Protein AF-Q4THP7-F1 (afdb_monomer_lite)

Structure (mmCIF, N/CA/C/O backbone):
data_AF-Q4THP7-F1
#
_entry.id   AF-Q4THP7-F1
#
loop_
_atom_site.group_PDB
_atom_site.id
_atom_site.type_symbol
_atom_site.label_atom_id
_atom_site.label_alt_id
_atom_site.label_comp_id
_atom_site.label_asym_id
_atom_site.label_entity_id
_atom_site.label_seq_id
_atom_site.pdbx_PDB_ins_code
_atom_site.Cartn_x
_atom_site.Cartn_y
_atom_site.Cartn_z
_atom_site.occupancy
_atom_site.B_iso_or_equiv
_atom_site.auth_seq_id
_atom_site.auth_comp_id
_atom_site.auth_asym_id
_atom_site.auth_atom_id
_atom_site.pdbx_PDB_model_num
ATOM 1 N N . VAL A 1 1 ? -25.617 -18.346 19.914 1.00 35.94 1 VAL A N 1
ATOM 2 C CA . VAL A 1 1 ? -24.730 -18.978 18.909 1.00 35.94 1 VAL A CA 1
ATOM 3 C C . VAL A 1 1 ? -23.995 -17.847 18.219 1.00 35.94 1 VAL A C 1
ATOM 5 O O . VAL A 1 1 ? -24.656 -16.919 17.775 1.00 35.94 1 VAL A O 1
ATOM 8 N N . GLY A 1 2 ? -22.665 -17.843 18.324 1.00 41.66 2 GLY A N 1
ATOM 9 C CA . GLY A 1 2 ? -21.806 -16.688 18.066 1.00 41.66 2 GLY A CA 1
ATOM 10 C C . GLY A 1 2 ? -21.786 -16.268 16.600 1.00 41.66 2 GLY A C 1
ATOM 11 O O . GLY A 1 2 ? -21.318 -17.021 15.754 1.00 41.66 2 GLY A O 1
ATOM 12 N N . GLY A 1 3 ? -22.271 -15.060 16.325 1.00 47.84 3 GLY A N 1
ATOM 13 C CA . GLY A 1 3 ? -21.881 -14.297 15.146 1.00 47.84 3 GLY A CA 1
ATOM 14 C C . GLY A 1 3 ? -20.637 -13.515 15.523 1.00 47.84 3 GLY A C 1
ATOM 15 O O . GLY A 1 3 ? -20.754 -12.416 16.053 1.00 47.84 3 GLY A O 1
ATOM 16 N N . GLY A 1 4 ? -19.469 -14.140 15.367 1.00 48.62 4 GLY A N 1
ATOM 17 C CA . GLY A 1 4 ? -18.206 -13.421 15.454 1.00 48.62 4 GLY A CA 1
ATOM 18 C C . GLY A 1 4 ? -18.227 -12.323 14.402 1.00 48.62 4 GLY A C 1
ATOM 19 O O . GLY A 1 4 ? -18.493 -12.606 13.236 1.00 48.62 4 GLY A O 1
ATOM 20 N N . GLU A 1 5 ? -18.023 -11.086 14.839 1.00 55.12 5 GLU A N 1
ATOM 21 C CA . GLU A 1 5 ? -17.682 -9.970 13.973 1.00 55.12 5 GLU A CA 1
ATOM 22 C C . GLU A 1 5 ? -16.547 -10.444 13.059 1.00 55.12 5 GLU A C 1
ATOM 24 O O . GLU A 1 5 ? -15.428 -10.682 13.516 1.00 55.12 5 GLU A O 1
ATOM 29 N N . ASP A 1 6 ? -16.861 -10.668 11.783 1.00 56.66 6 ASP A N 1
ATOM 30 C CA . ASP A 1 6 ? -15.871 -10.847 10.729 1.00 56.66 6 ASP A CA 1
ATOM 31 C C . ASP A 1 6 ? -15.205 -9.478 10.584 1.00 56.66 6 ASP A C 1
ATOM 33 O O . ASP A 1 6 ? -15.619 -8.632 9.793 1.00 56.66 6 ASP A O 1
ATOM 37 N N . ALA A 1 7 ? -14.286 -9.181 11.506 1.00 59.09 7 ALA A N 1
ATOM 38 C CA . ALA A 1 7 ? -13.473 -7.985 11.472 1.00 59.09 7 ALA A CA 1
ATOM 39 C C . ALA A 1 7 ? -12.747 -8.045 10.135 1.00 59.09 7 ALA A C 1
ATOM 41 O O . ALA A 1 7 ? -11.847 -8.865 9.973 1.00 59.09 7 ALA A O 1
ATOM 42 N N . SER A 1 8 ? -13.216 -7.253 9.171 1.00 62.91 8 SER A N 1
ATOM 43 C CA . SER A 1 8 ? -12.749 -7.224 7.792 1.00 62.91 8 SER A CA 1
ATOM 44 C C . SER A 1 8 ? -11.225 -7.167 7.780 1.00 62.91 8 SER A C 1
ATOM 46 O O . SER A 1 8 ? -10.641 -6.111 8.018 1.00 62.91 8 SER A O 1
ATOM 48 N N . GLN A 1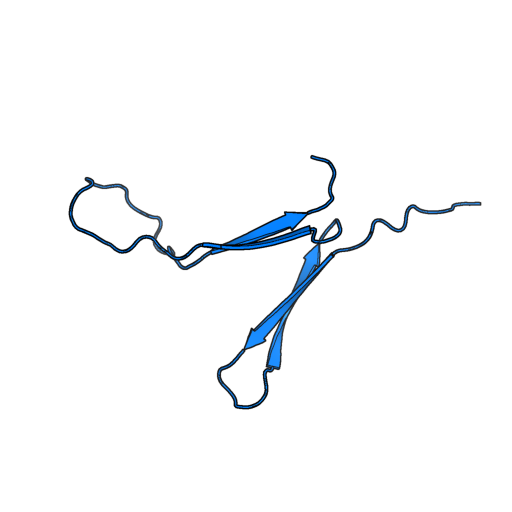 9 ? -10.569 -8.310 7.587 1.00 74.75 9 GLN A N 1
ATOM 49 C CA . GLN A 1 9 ? -9.117 -8.384 7.653 1.00 74.75 9 GLN A CA 1
ATOM 50 C C . GLN A 1 9 ? -8.567 -7.757 6.374 1.00 74.75 9 GLN A C 1
ATOM 52 O O . GLN A 1 9 ? -8.824 -8.240 5.272 1.00 74.75 9 GLN A O 1
ATOM 57 N N . GLY A 1 10 ? -7.845 -6.645 6.503 1.00 87.19 10 GLY A N 1
ATOM 58 C CA . GLY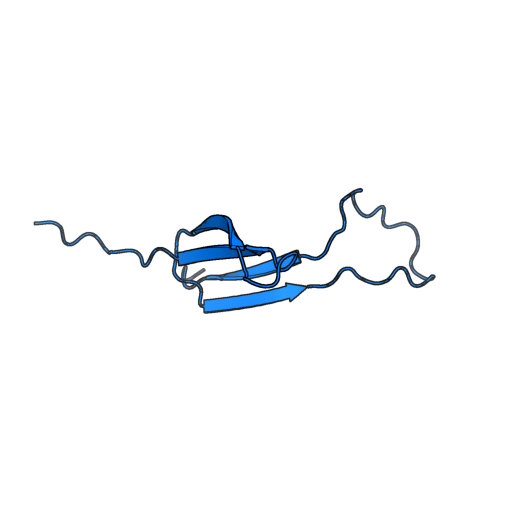 A 1 10 ? -7.149 -6.034 5.377 1.00 87.19 10 GLY A CA 1
ATOM 59 C C . GLY A 1 10 ? -5.938 -6.869 4.970 1.00 87.19 10 GLY A C 1
AT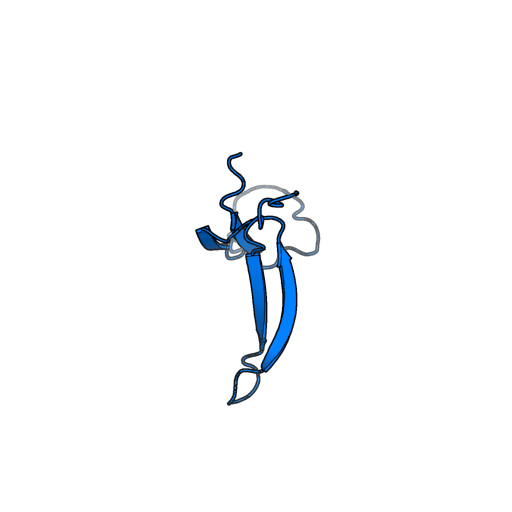OM 60 O O . GLY A 1 10 ? -5.337 -7.568 5.786 1.00 87.19 10 GLY A O 1
ATOM 61 N N . GLN A 1 11 ? -5.535 -6.775 3.707 1.00 92.06 11 GLN A N 1
ATOM 62 C CA . GLN A 1 11 ? -4.331 -7.426 3.202 1.00 92.06 11 GLN A CA 1
ATOM 63 C C . GLN A 1 11 ? -3.563 -6.463 2.302 1.00 92.06 11 GLN A C 1
ATOM 65 O O . GLN A 1 11 ? -4.153 -5.725 1.515 1.00 92.06 11 GLN A O 1
ATOM 70 N N . ILE A 1 12 ? -2.237 -6.497 2.401 1.00 93.44 12 ILE A N 1
ATOM 71 C CA . ILE A 1 12 ? -1.331 -5.845 1.456 1.00 93.44 12 ILE A CA 1
ATOM 72 C C . ILE A 1 12 ? -0.545 -6.926 0.732 1.00 93.44 12 ILE A C 1
ATOM 74 O O . ILE A 1 12 ? -0.031 -7.861 1.352 1.00 93.44 12 ILE A O 1
ATOM 78 N N . GLU A 1 13 ? -0.410 -6.771 -0.580 1.00 94.44 13 GLU A N 1
ATOM 79 C CA . GLU A 1 13 ? 0.460 -7.589 -1.410 1.00 94.44 13 GLU A CA 1
ATOM 80 C C . GLU A 1 13 ? 1.451 -6.696 -2.158 1.00 94.44 13 GLU A C 1
ATOM 82 O O . GLU A 1 13 ? 1.095 -5.687 -2.763 1.00 94.44 13 GLU A O 1
ATOM 87 N N . ILE A 1 14 ? 2.728 -7.053 -2.069 1.00 94.25 14 ILE A N 1
ATOM 88 C CA . ILE A 1 14 ? 3.836 -6.334 -2.684 1.00 94.25 14 ILE A CA 1
ATOM 89 C C . ILE A 1 14 ? 4.269 -7.124 -3.906 1.00 94.25 14 ILE A C 1
ATOM 91 O O . ILE A 1 14 ? 4.672 -8.285 -3.791 1.00 94.25 14 ILE A O 1
ATOM 95 N N . PHE A 1 15 ? 4.247 -6.471 -5.063 1.00 95.62 15 PHE A N 1
ATOM 96 C CA . PHE A 1 15 ? 4.663 -7.050 -6.332 1.00 95.62 15 PHE A CA 1
ATOM 97 C C . PHE A 1 15 ? 6.003 -6.472 -6.777 1.00 95.62 15 PHE A C 1
ATOM 99 O O . PHE A 1 15 ? 6.226 -5.265 -6.748 1.00 95.62 15 PHE A O 1
ATOM 106 N N . SER A 1 16 ? 6.903 -7.342 -7.228 1.00 95.19 16 SER A N 1
ATOM 107 C CA . SER A 1 16 ? 8.118 -6.930 -7.919 1.00 95.19 16 SER A CA 1
ATOM 108 C C . SER A 1 16 ? 7.815 -6.678 -9.388 1.00 95.19 16 SER A C 1
ATOM 110 O O . SER A 1 16 ? 7.245 -7.534 -10.068 1.00 95.19 16 SER A O 1
ATOM 112 N N . LEU A 1 17 ? 8.270 -5.523 -9.869 1.00 95.56 17 LEU A N 1
ATOM 113 C CA . LEU A 1 17 ? 8.194 -5.111 -11.270 1.00 95.56 17 LEU A CA 1
ATOM 114 C C . LEU A 1 17 ? 9.512 -5.352 -12.029 1.00 95.56 17 LEU A C 1
ATOM 116 O O . LEU A 1 17 ? 9.669 -4.910 -13.159 1.00 95.56 17 LEU A O 1
ATOM 120 N N . ASN A 1 18 ? 10.464 -6.089 -11.442 1.00 94.75 18 ASN A N 1
ATOM 121 C CA . ASN A 1 18 ? 11.763 -6.394 -12.066 1.00 94.75 18 ASN A CA 1
ATOM 122 C C . ASN A 1 18 ? 11.668 -7.405 -13.232 1.00 94.75 18 ASN A C 1
ATOM 124 O O . ASN A 1 18 ? 12.686 -7.814 -13.786 1.00 94.75 18 ASN A O 1
ATOM 128 N N . ARG A 1 19 ? 10.461 -7.871 -13.575 1.00 92.19 19 ARG A N 1
ATOM 129 C CA . ARG A 1 19 ? 10.169 -8.770 -14.700 1.00 92.19 19 ARG A CA 1
ATOM 130 C C . ARG A 1 19 ? 8.952 -8.237 -15.468 1.00 92.19 19 ARG A C 1
ATOM 132 O O . ARG A 1 19 ? 8.153 -7.522 -14.871 1.00 92.19 19 ARG A O 1
ATOM 139 N N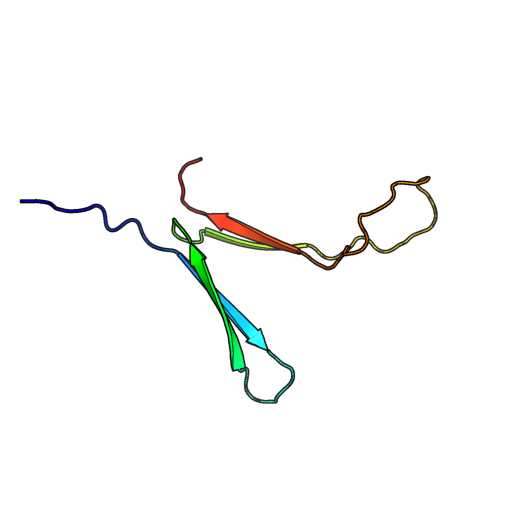 . PRO A 1 20 ? 8.752 -8.638 -16.740 1.00 94.38 20 PRO A N 1
ATOM 140 C CA . PRO A 1 20 ? 7.607 -8.193 -17.545 1.00 94.38 20 PRO A CA 1
ATOM 141 C C . PRO A 1 20 ? 6.237 -8.508 -16.929 1.00 94.38 20 PRO A C 1
ATOM 143 O O . PRO A 1 20 ? 5.278 -7.784 -17.163 1.00 94.38 20 PRO A O 1
ATOM 146 N N . VAL A 1 21 ? 6.144 -9.588 -16.146 1.00 96.00 21 VAL A N 1
ATOM 147 C CA . VAL A 1 21 ? 4.936 -9.953 -15.399 1.00 96.00 21 VAL A CA 1
ATOM 148 C C . VAL A 1 21 ? 5.168 -9.652 -13.916 1.00 96.00 21 VAL A C 1
ATOM 150 O O . VAL A 1 21 ? 6.119 -10.208 -13.349 1.00 96.00 21 VAL A O 1
ATOM 153 N N . PRO A 1 22 ? 4.326 -8.812 -13.278 1.00 95.94 22 PRO A N 1
ATOM 154 C CA . PRO A 1 22 ? 4.412 -8.543 -11.850 1.00 95.94 22 PRO A CA 1
ATOM 155 C C . PRO A 1 22 ? 4.333 -9.836 -11.040 1.00 95.94 22 PRO A C 1
ATOM 157 O O . PRO A 1 22 ? 3.444 -10.663 -11.245 1.00 95.94 22 PRO A O 1
ATOM 160 N N . ARG A 1 23 ? 5.265 -10.015 -10.102 1.00 96.25 23 ARG A N 1
ATOM 161 C CA . ARG A 1 23 ? 5.294 -11.188 -9.219 1.00 96.25 23 ARG A CA 1
ATOM 162 C C . ARG A 1 23 ? 5.124 -10.751 -7.777 1.00 96.25 23 ARG A C 1
ATOM 164 O O . ARG A 1 23 ? 5.932 -9.960 -7.300 1.00 96.25 23 ARG A O 1
ATOM 171 N N . ALA A 1 24 ? 4.152 -11.323 -7.073 1.00 94.81 24 ALA A N 1
ATOM 172 C CA . ALA A 1 24 ? 4.024 -11.146 -5.634 1.00 94.81 24 ALA A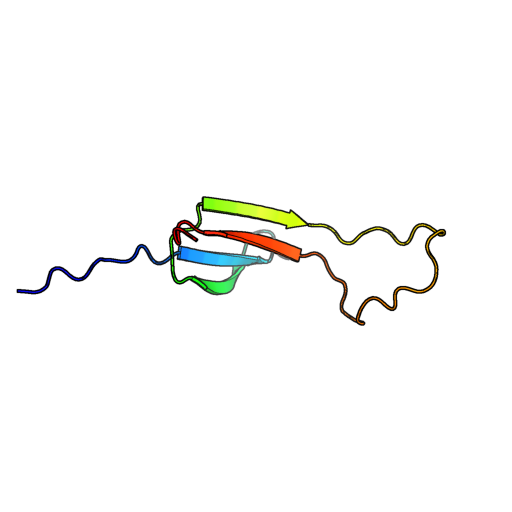 CA 1
ATOM 173 C C . ALA A 1 24 ? 5.297 -11.635 -4.926 1.00 94.81 24 ALA A C 1
ATOM 175 O O . ALA A 1 24 ? 5.764 -12.759 -5.136 1.00 94.81 24 ALA A O 1
ATOM 176 N N . VAL A 1 25 ? 5.894 -10.762 -4.123 1.00 97.00 25 VAL A N 1
ATOM 177 C CA . VAL A 1 25 ? 7.111 -11.047 -3.353 1.00 97.00 25 VAL A CA 1
ATOM 178 C C . VAL A 1 25 ? 6.877 -11.006 -1.853 1.00 97.00 25 VAL A C 1
ATOM 180 O O . VAL A 1 25 ? 7.665 -11.593 -1.113 1.00 97.00 25 VAL A O 1
ATOM 183 N N . LYS A 1 26 ? 5.816 -10.341 -1.389 1.00 94.62 26 LYS A N 1
ATOM 184 C CA . LYS A 1 26 ? 5.478 -10.288 0.033 1.00 94.62 26 LYS A CA 1
ATOM 185 C C . LYS A 1 26 ? 3.991 -10.025 0.221 1.00 94.62 26 LYS A C 1
ATOM 187 O O . LYS A 1 26 ? 3.416 -9.256 -0.536 1.00 94.62 26 LYS A O 1
ATOM 192 N N . SER A 1 27 ? 3.404 -10.612 1.258 1.00 93.50 27 SER A N 1
ATOM 193 C CA . SER A 1 27 ? 2.056 -10.280 1.708 1.00 93.50 27 SER A CA 1
ATOM 194 C C . SER A 1 27 ? 2.043 -10.057 3.216 1.00 93.50 27 SER A C 1
ATOM 196 O O . SER A 1 27 ? 2.848 -10.648 3.940 1.00 93.50 27 SER A O 1
ATOM 198 N N . LEU A 1 28 ? 1.181 -9.151 3.667 1.00 92.38 28 LEU A N 1
ATOM 199 C CA . LEU A 1 28 ? 0.989 -8.809 5.068 1.00 92.38 28 LEU A CA 1
ATOM 200 C C . LEU A 1 28 ? -0.513 -8.727 5.344 1.00 92.38 28 LEU A C 1
ATOM 202 O O . LEU A 1 28 ? -1.244 -8.097 4.581 1.00 92.38 28 LEU A O 1
ATOM 206 N N . LEU A 1 29 ? -0.952 -9.353 6.434 1.00 92.19 29 LEU A N 1
ATOM 207 C CA . LEU A 1 29 ? -2.322 -9.246 6.931 1.00 92.19 29 LEU A CA 1
ATOM 208 C C . LEU A 1 29 ? -2.427 -8.091 7.925 1.00 92.19 29 LEU A C 1
ATOM 210 O O . LEU A 1 29 ? -1.486 -7.812 8.672 1.00 92.19 29 LEU A O 1
ATOM 214 N N . LEU A 1 30 ? -3.581 -7.440 7.928 1.00 90.31 30 LEU A N 1
ATOM 215 C CA . LEU A 1 30 ? -3.892 -6.274 8.738 1.00 90.31 30 LEU A CA 1
ATOM 216 C C . LEU A 1 30 ? -5.115 -6.557 9.610 1.00 90.31 30 LEU A C 1
ATOM 218 O O . LEU A 1 30 ? -5.987 -7.346 9.254 1.00 90.31 30 LEU A O 1
ATOM 222 N N . GLY A 1 31 ? -5.177 -5.886 10.760 1.00 87.75 31 GLY A N 1
ATOM 223 C CA . GLY A 1 31 ? -6.260 -6.067 11.731 1.00 87.75 31 GLY A CA 1
ATOM 224 C C . GLY A 1 31 ? -7.591 -5.409 11.350 1.00 87.75 31 GLY A C 1
ATOM 225 O O . GLY A 1 31 ? -8.568 -5.611 12.058 1.00 87.75 31 GLY A O 1
ATOM 226 N N . SER A 1 32 ? -7.629 -4.616 10.275 1.00 90.88 32 SER A N 1
ATOM 227 C CA . SER A 1 32 ? -8.839 -3.970 9.749 1.00 90.88 32 SER A CA 1
ATOM 228 C C . SER A 1 32 ? -8.713 -3.726 8.239 1.00 90.88 32 SER A C 1
ATOM 230 O O . SER A 1 32 ? -7.621 -3.876 7.677 1.00 90.88 32 SER A O 1
ATOM 232 N N . ALA A 1 33 ? -9.819 -3.359 7.586 1.00 90.19 33 ALA A N 1
ATOM 233 C CA . ALA A 1 33 ? -9.880 -3.064 6.164 1.00 90.19 33 ALA A CA 1
ATOM 234 C C . ALA A 1 33 ? -9.021 -1.842 5.825 1.00 90.19 33 ALA A C 1
ATOM 236 O O . ALA A 1 33 ? -8.903 -0.897 6.607 1.00 90.19 33 ALA A O 1
ATOM 237 N N . VAL A 1 34 ? -8.407 -1.867 4.643 1.00 90.94 34 VAL A N 1
ATOM 238 C CA . VAL A 1 34 ? -7.599 -0.752 4.144 1.00 90.94 34 VAL A CA 1
ATOM 239 C C . VAL A 1 34 ? -8.522 0.285 3.514 1.00 90.94 34 VAL A C 1
ATOM 241 O O . VAL A 1 34 ? -9.192 -0.010 2.526 1.00 90.94 34 VAL A O 1
ATOM 244 N N . ARG A 1 35 ? -8.503 1.509 4.045 1.00 90.44 35 ARG A N 1
ATOM 245 C CA . ARG A 1 35 ? -9.227 2.662 3.496 1.00 90.44 35 ARG A CA 1
ATOM 246 C C . ARG A 1 35 ? -8.424 3.366 2.406 1.00 90.44 35 ARG A C 1
ATOM 248 O O . ARG A 1 35 ? -8.978 3.758 1.381 1.00 90.44 35 ARG A O 1
ATOM 255 N N . CYS A 1 36 ? -7.127 3.570 2.634 1.00 91.81 36 CYS A N 1
ATOM 256 C CA . CYS A 1 36 ? -6.252 4.292 1.711 1.00 91.81 36 CYS A CA 1
ATOM 257 C C . CYS A 1 36 ? -4.781 3.865 1.830 1.00 91.81 36 CYS A C 1
ATOM 259 O O . CYS A 1 36 ? -4.360 3.274 2.825 1.00 91.81 36 CYS A O 1
ATOM 261 N N . LEU A 1 37 ? -4.001 4.183 0.794 1.00 93.38 37 LEU A N 1
ATOM 262 C CA . LEU A 1 37 ? -2.564 3.937 0.708 1.00 93.38 37 LEU A CA 1
ATOM 263 C C . LEU A 1 37 ? -1.873 5.195 0.171 1.00 93.38 37 LEU A C 1
ATOM 265 O O . LEU A 1 37 ? -2.332 5.764 -0.819 1.00 93.38 37 LEU A O 1
ATOM 269 N N . GLU A 1 38 ? -0.761 5.596 0.777 1.00 94.75 38 GLU A N 1
ATOM 270 C CA . GLU A 1 38 ? 0.031 6.749 0.343 1.00 94.75 38 GLU A CA 1
ATOM 271 C C . GLU A 1 38 ? 1.513 6.381 0.266 1.00 94.75 38 GLU A C 1
ATOM 273 O O . GLU A 1 38 ? 2.066 5.786 1.189 1.00 94.75 38 GLU A O 1
ATOM 278 N N . TYR A 1 39 ? 2.168 6.745 -0.836 1.00 91.44 39 TYR A N 1
ATOM 279 C CA . TYR A 1 39 ? 3.616 6.629 -0.979 1.00 91.44 39 TYR A CA 1
ATOM 280 C C . TYR A 1 39 ? 4.281 7.942 -0.566 1.00 91.44 39 TYR A C 1
ATOM 282 O O . TYR A 1 39 ? 4.022 8.985 -1.164 1.00 91.44 39 TYR A O 1
ATOM 290 N N . VAL A 1 40 ? 5.167 7.869 0.421 1.00 90.69 40 VAL A N 1
ATOM 291 C CA . VAL A 1 40 ? 5.927 9.003 0.943 1.00 90.69 40 VAL A CA 1
ATOM 292 C C . VAL A 1 40 ? 7.380 8.853 0.480 1.00 90.69 40 VAL A C 1
ATOM 294 O O . VAL A 1 40 ? 8.111 8.016 1.026 1.00 90.69 40 VAL A O 1
ATOM 297 N N . PRO A 1 41 ? 7.811 9.605 -0.551 1.00 85.81 41 PRO A N 1
ATOM 298 C CA . PRO A 1 41 ? 9.193 9.570 -1.008 1.00 85.81 41 PRO A CA 1
ATOM 299 C C . PRO A 1 41 ? 10.135 10.107 0.073 1.00 85.81 41 PRO A C 1
ATOM 301 O O . PRO A 1 41 ? 9.746 10.903 0.926 1.00 85.81 41 PRO A O 1
ATOM 304 N N . GLU A 1 42 ? 11.396 9.689 0.011 1.00 83.56 42 GLU A N 1
ATOM 305 C CA . GLU A 1 42 ? 12.432 10.276 0.854 1.00 83.56 42 GLU A CA 1
ATOM 306 C C . GLU A 1 42 ? 12.615 11.766 0.506 1.00 83.56 42 GLU A C 1
ATOM 308 O O . GLU A 1 42 ? 12.614 12.116 -0.681 1.00 83.56 42 GLU A O 1
ATOM 313 N N . PRO A 1 43 ? 12.773 12.656 1.504 1.00 72.00 43 PRO A N 1
ATOM 314 C CA . PRO A 1 43 ? 13.145 14.036 1.235 1.00 72.00 43 PRO A CA 1
ATOM 315 C C . PRO A 1 43 ? 14.525 14.078 0.572 1.00 72.00 43 PRO A C 1
ATOM 317 O O . PRO A 1 43 ? 15.500 13.573 1.124 1.00 72.00 43 PRO A O 1
ATOM 320 N N . SER A 1 44 ? 14.614 14.700 -0.607 1.00 64.81 44 SER A N 1
ATOM 321 C CA . SER A 1 44 ? 15.892 14.913 -1.287 1.00 64.81 44 SER A CA 1
ATOM 322 C C . SER A 1 44 ? 16.872 15.628 -0.348 1.00 64.81 44 SER A C 1
ATOM 324 O O . SER A 1 44 ? 16.467 16.600 0.299 1.00 64.81 44 SER A O 1
ATOM 326 N N . PRO A 1 45 ? 18.152 15.221 -0.292 1.00 62.06 45 PRO A N 1
ATOM 327 C CA . PRO A 1 45 ? 19.166 15.941 0.462 1.00 62.06 45 PRO A CA 1
ATOM 328 C C . PRO A 1 45 ? 19.476 17.260 -0.256 1.00 62.06 45 PRO A C 1
ATOM 330 O O . PRO A 1 45 ? 20.439 17.360 -1.007 1.00 62.06 45 PRO A O 1
ATOM 333 N N . ASN A 1 46 ? 18.633 18.271 -0.062 1.00 52.75 46 ASN A N 1
ATOM 334 C CA . ASN A 1 46 ? 18.979 19.644 -0.389 1.00 52.75 46 ASN A CA 1
ATOM 335 C C . ASN A 1 46 ? 19.682 20.256 0.824 1.00 52.75 46 ASN A C 1
ATOM 337 O O . ASN A 1 46 ? 19.186 20.209 1.950 1.00 52.75 46 ASN A O 1
ATOM 341 N N . GLU A 1 47 ? 20.870 20.786 0.560 1.00 54.78 47 GLU A N 1
ATOM 342 C CA . GLU A 1 47 ? 21.720 21.543 1.470 1.00 54.78 47 GLU A CA 1
ATOM 343 C C . GLU A 1 47 ? 20.949 22.741 2.053 1.00 54.78 47 GLU A C 1
ATOM 345 O O . GLU A 1 47 ? 20.857 23.758 1.385 1.00 54.78 47 GLU A O 1
ATOM 350 N N . ASP A 1 48 ? 20.334 22.605 3.233 1.00 52.97 48 ASP A N 1
ATOM 351 C CA . ASP A 1 48 ? 20.182 23.645 4.276 1.00 52.97 48 ASP A CA 1
ATOM 352 C C . ASP A 1 48 ? 19.202 23.158 5.363 1.00 52.97 48 ASP A C 1
ATOM 354 O O . ASP A 1 48 ? 18.030 23.514 5.396 1.00 52.97 48 ASP A O 1
ATOM 358 N N . ALA A 1 49 ? 19.661 22.273 6.246 1.00 47.84 49 ALA A N 1
ATOM 359 C CA . ALA A 1 49 ? 19.104 22.125 7.592 1.00 47.84 49 ALA A CA 1
ATOM 360 C C . ALA A 1 49 ? 20.076 21.273 8.405 1.00 47.84 49 ALA A C 1
ATOM 362 O O . ALA A 1 49 ? 20.230 20.073 8.180 1.00 47.84 49 ALA A O 1
ATOM 363 N N . GLY A 1 50 ? 20.783 21.928 9.324 1.00 46.66 50 GLY A N 1
ATOM 364 C CA . GLY A 1 50 ? 21.815 21.321 10.151 1.00 46.66 50 GLY A CA 1
ATOM 365 C C . GLY A 1 50 ? 21.391 19.992 10.778 1.00 46.66 50 GLY A C 1
ATOM 366 O O . GLY A 1 50 ? 20.371 19.897 11.454 1.00 46.66 50 GLY A O 1
ATOM 367 N N . SER A 1 51 ? 22.243 18.985 10.586 1.00 50.59 51 SER A N 1
ATOM 368 C CA . SER A 1 51 ? 22.458 17.857 11.494 1.00 50.59 51 SER A CA 1
ATOM 369 C C . SER A 1 51 ? 21.208 17.241 12.130 1.00 50.59 51 SER A C 1
ATOM 371 O O . SER A 1 51 ? 21.159 17.043 13.343 1.00 50.59 51 SER A O 1
ATOM 373 N N . GLN A 1 52 ? 20.230 16.832 11.327 1.00 54.16 52 GLN A N 1
ATOM 374 C CA . GLN A 1 52 ? 19.351 15.745 11.744 1.00 54.16 52 GLN A CA 1
ATOM 375 C C . GLN A 1 52 ? 19.939 14.458 11.183 1.00 54.16 52 GLN A C 1
ATOM 377 O O . GLN A 1 52 ? 19.869 14.181 9.990 1.00 54.16 52 GLN A O 1
ATOM 382 N N . LYS A 1 53 ? 20.608 13.702 12.058 1.00 50.62 53 LYS A N 1
ATOM 383 C CA . LYS A 1 53 ? 21.132 12.367 11.772 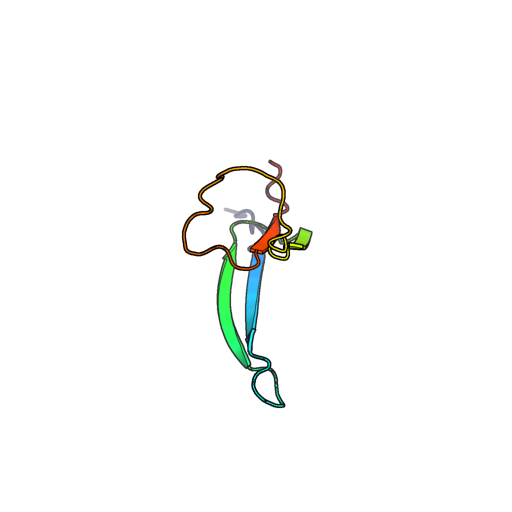1.00 50.62 53 LYS A CA 1
ATOM 384 C C . LYS A 1 53 ? 19.939 11.462 11.457 1.00 50.62 53 LYS A C 1
ATOM 386 O O . LYS A 1 53 ? 19.406 10.815 12.356 1.00 50.62 53 LYS A O 1
ATOM 391 N N . ALA A 1 54 ? 19.482 11.476 10.205 1.00 52.88 54 ALA A N 1
ATOM 392 C CA . ALA A 1 54 ? 18.476 10.544 9.729 1.00 52.88 54 ALA A CA 1
ATOM 393 C C . ALA A 1 54 ? 19.004 9.130 10.021 1.00 52.88 54 ALA A C 1
ATOM 395 O O . ALA A 1 54 ? 20.182 8.858 9.750 1.00 52.88 54 ALA A O 1
ATOM 396 N N . PRO A 1 55 ? 18.212 8.252 10.657 1.00 52.09 55 PRO A N 1
ATOM 397 C CA . PRO A 1 55 ? 18.667 6.902 10.939 1.00 52.09 55 PRO A CA 1
ATOM 398 C C . PRO A 1 55 ? 19.085 6.254 9.616 1.00 52.09 55 PRO A C 1
ATOM 400 O O . PRO A 1 55 ? 18.335 6.287 8.643 1.00 52.09 55 PRO A O 1
ATOM 403 N N . SER A 1 56 ? 20.310 5.721 9.561 1.00 47.78 56 SER A N 1
ATOM 404 C CA . SER A 1 56 ? 20.814 4.972 8.409 1.00 47.78 56 SER A CA 1
ATOM 405 C C . SER A 1 56 ? 19.797 3.888 8.044 1.00 47.78 56 SER A C 1
ATOM 407 O O . SER A 1 56 ? 19.605 2.943 8.806 1.00 47.78 56 SER A O 1
ATOM 409 N N . GLY A 1 57 ? 19.106 4.078 6.918 1.00 51.47 57 GLY A N 1
ATOM 410 C CA . GLY A 1 57 ? 17.899 3.329 6.561 1.00 51.47 57 GLY A CA 1
ATOM 411 C C . GLY A 1 57 ? 16.710 4.192 6.123 1.00 51.47 57 GLY A C 1
ATOM 412 O O . GLY A 1 57 ? 15.625 3.643 5.956 1.00 51.47 57 GLY A O 1
ATOM 413 N N . ALA A 1 58 ? 16.887 5.507 5.939 1.00 58.47 58 ALA A N 1
ATOM 414 C CA . ALA A 1 58 ? 15.930 6.324 5.202 1.00 58.47 58 ALA A CA 1
ATOM 415 C C . ALA A 1 58 ? 15.769 5.723 3.797 1.00 58.47 58 ALA A C 1
ATOM 417 O O . ALA A 1 58 ? 16.730 5.538 3.059 1.00 58.47 58 ALA A O 1
ATOM 418 N N . GLY A 1 59 ? 14.564 5.265 3.519 1.00 73.12 59 GLY A N 1
ATOM 419 C CA . GLY A 1 59 ? 14.111 4.782 2.233 1.00 73.12 59 GLY A CA 1
ATOM 420 C C . GLY A 1 59 ? 12.631 5.115 2.170 1.00 73.12 59 GLY A C 1
ATOM 421 O O . GLY A 1 59 ? 12.007 5.340 3.207 1.00 73.12 59 GLY A O 1
ATOM 422 N N . ALA A 1 60 ? 12.066 5.191 0.970 1.00 83.12 60 ALA A N 1
ATOM 423 C CA . ALA A 1 60 ? 10.681 5.612 0.816 1.00 83.12 60 ALA A CA 1
ATOM 424 C C . ALA A 1 60 ? 9.706 4.774 1.662 1.00 83.12 60 ALA A C 1
ATOM 426 O O . ALA A 1 60 ? 9.858 3.555 1.805 1.00 83.12 60 ALA A O 1
ATOM 427 N N . HIS A 1 61 ? 8.688 5.437 2.204 1.00 89.81 61 HIS A N 1
ATOM 428 C CA . HIS A 1 61 ? 7.691 4.827 3.075 1.00 89.81 61 HIS A CA 1
ATOM 429 C C . HIS A 1 61 ? 6.363 4.655 2.339 1.00 89.81 61 HIS A C 1
ATOM 431 O O . HIS A 1 61 ? 6.036 5.403 1.421 1.00 89.81 61 HIS A O 1
ATOM 437 N N . ILE A 1 62 ? 5.577 3.665 2.758 1.00 91.81 62 ILE A N 1
ATOM 438 C CA . ILE A 1 62 ? 4.190 3.509 2.324 1.00 91.81 62 ILE A CA 1
ATOM 439 C C . ILE A 1 62 ? 3.322 3.550 3.577 1.00 91.81 62 ILE A C 1
ATOM 441 O O . ILE A 1 62 ? 3.422 2.669 4.433 1.00 91.81 62 ILE A O 1
ATOM 445 N N . CYS A 1 63 ? 2.497 4.583 3.684 1.00 93.06 63 CYS A N 1
ATOM 446 C CA . CYS A 1 63 ? 1.525 4.756 4.751 1.00 93.06 63 CYS A CA 1
ATOM 447 C C . CYS A 1 63 ? 0.214 4.066 4.363 1.00 93.06 63 CYS A C 1
ATOM 449 O O . CYS A 1 63 ? -0.209 4.106 3.206 1.00 93.06 63 CYS A O 1
ATOM 451 N N . VAL A 1 64 ? -0.433 3.427 5.335 1.00 93.38 64 VAL A N 1
ATOM 452 C CA . VAL A 1 64 ? -1.667 2.660 5.135 1.00 93.38 64 VAL A CA 1
ATOM 453 C C . VAL A 1 64 ? -2.703 3.182 6.122 1.00 93.38 64 VAL A C 1
ATOM 455 O O . VAL A 1 64 ? -2.492 3.091 7.330 1.00 93.38 64 VAL A O 1
ATOM 458 N N . GLY A 1 65 ? -3.806 3.733 5.622 1.00 93.62 65 GLY A N 1
ATOM 459 C CA . GLY A 1 65 ? -4.946 4.121 6.451 1.00 93.62 65 GLY A CA 1
ATOM 460 C C . GLY A 1 65 ? -5.922 2.959 6.583 1.00 93.62 65 GLY A C 1
ATOM 461 O O . GLY A 1 65 ? -6.316 2.377 5.570 1.00 93.62 65 GLY A O 1
ATOM 462 N N . LEU A 1 66 ? -6.310 2.622 7.814 1.00 92.88 66 LEU A N 1
ATOM 463 C CA . LEU A 1 66 ? -7.226 1.519 8.114 1.00 92.88 66 LEU A CA 1
ATOM 464 C C . LEU A 1 66 ? -8.584 2.033 8.601 1.00 92.88 66 LEU A C 1
ATOM 466 O O . LEU A 1 66 ? -8.687 3.122 9.160 1.00 92.88 66 LEU A O 1
ATOM 470 N N . ASP A 1 67 ? -9.619 1.218 8.425 1.00 90.62 67 ASP A N 1
ATOM 471 C CA . ASP A 1 67 ? -10.946 1.410 9.020 1.00 90.62 67 ASP A CA 1
ATOM 472 C C . ASP A 1 67 ? -11.001 0.826 10.444 1.00 90.62 67 ASP A C 1
ATOM 474 O O . ASP A 1 67 ? -11.913 0.086 10.802 1.00 90.62 67 ASP A O 1
ATOM 478 N N . ASP A 1 68 ? -9.984 1.076 11.269 1.00 86.56 68 ASP A N 1
ATOM 479 C CA . ASP A 1 68 ? -9.911 0.550 12.642 1.00 86.56 68 ASP A CA 1
ATOM 480 C C . ASP A 1 68 ? -10.654 1.423 13.674 1.00 86.56 68 ASP A C 1
ATOM 482 O O . ASP A 1 68 ? -10.734 1.062 14.848 1.00 86.56 68 ASP A O 1
ATOM 486 N N . GLY A 1 69 ? -11.235 2.545 13.234 1.00 82.56 69 GLY A N 1
ATOM 487 C CA . GLY A 1 69 ? -12.065 3.426 14.058 1.00 82.56 69 GLY A CA 1
ATOM 488 C C . GLY A 1 69 ? -11.295 4.211 15.124 1.00 82.56 69 GLY A C 1
ATOM 489 O O . GLY A 1 69 ? -11.921 4.682 16.076 1.00 82.56 69 GLY A O 1
ATOM 490 N N . ARG A 1 70 ? -9.968 4.324 14.992 1.00 63.84 70 ARG A N 1
ATOM 491 C CA . ARG A 1 70 ? -9.100 5.099 15.890 1.00 63.84 70 ARG A CA 1
ATOM 492 C C . ARG A 1 70 ? -8.813 6.513 15.400 1.00 63.84 70 ARG A C 1
ATOM 494 O O . ARG A 1 70 ? -8.914 6.769 14.181 1.00 63.84 70 ARG A O 1
#

Foldseek 3Di:
DDPPPPQPKAKDWDWDPPDVDTDTDDMDIHRHHWPDKDKAAFDPPDPDDPDPPDPPDDGIDMDTDGPPVD

Organism: Tetraodon nigroviridis (NCBI:txid99883)

Secondary structure (DSSP, 8-state):
----------EEEEEE-SSSS-EEEEEEE-SS-EEEEEEEPPPP--S-STT----TT---EEEEEE-S--

pLDDT: mean 77.75, std 18.9, range [35.94, 97.0]

Sequence (70 aa):
VGGGEDASQGQIEIFSLNRPVPRAVKSLLLGSAVRCLEYVPEPSPNEDAGSQKAPSGAGAHICVGLDDGR

Radius of gyration: 18.01 Å; chains: 1; bounding box: 47×43×36 Å